Protein AF-A0ABD2N8G8-F1 (afdb_monomer_lite)

Foldseek 3Di:
DEADAQPDDPVRNCVVLVVVLVVLVVVPLPDDDDDDYHLNWQQAADDPDPQGHHGGDPDGGPSNVSVSVSVVVSCPDPDPVVVVVVVVVD

pLDDT: mean 84.97, std 15.22, range [44.62, 97.62]

Organism: NCBI:txid559131

Secondary structure (DSSP, 8-state):
-BPPPTTS-HHHHHHHHHHHHHHHHHH-SSS-----SB--------TT-SS--S---S---HHHHHHHHHHHHHT----HHHHHHHHTT-

Radius of gyration: 15.21 Å; chains: 1; bounding box: 23×29×44 Å

Sequence (90 aa):
AYAPSDDESVGRKQEFYGELEEILTGIGQNREIIMLGDFYARTGWQLNSKVMGPRGEDQVNDNSQRLIHLCEYSLKEATQEAIRILEAKL

InterPro domains:
  IPR036691 Endonuclease/exonuclease/phosphatase superfamily [G3DSA:3.60.10.10] (1-77)

Structure (mmCIF, N/CA/C/O backbone):
data_AF-A0ABD2N8G8-F1
#
_entry.id   AF-A0ABD2N8G8-F1
#
loop_
_atom_site.group_PDB
_atom_site.id
_atom_site.type_symbol
_atom_site.label_atom_id
_atom_site.label_alt_id
_atom_site.label_comp_id
_atom_site.label_asym_id
_atom_site.label_entity_id
_atom_site.label_seq_id
_atom_site.pdbx_PDB_ins_code
_atom_site.Cartn_x
_atom_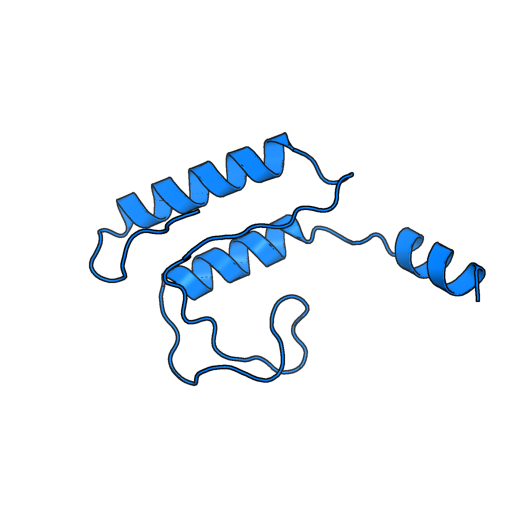site.Cartn_y
_atom_site.Cartn_z
_atom_site.occupancy
_atom_site.B_iso_or_equiv
_atom_site.auth_seq_id
_atom_site.auth_comp_id
_atom_site.auth_asym_id
_atom_site.auth_atom_id
_atom_site.pdbx_PDB_model_num
ATOM 1 N N . ALA A 1 1 ? -10.301 -0.260 -5.436 1.00 82.69 1 ALA A N 1
ATOM 2 C CA . ALA A 1 1 ? -9.214 0.623 -5.899 1.00 82.69 1 ALA A CA 1
ATOM 3 C C . ALA A 1 1 ? -8.583 0.042 -7.164 1.00 82.69 1 ALA A C 1
ATOM 5 O O . ALA A 1 1 ? -8.693 -1.161 -7.370 1.00 82.69 1 ALA A O 1
ATOM 6 N N . TYR A 1 2 ? -7.993 0.871 -8.023 1.00 92.19 2 TYR A N 1
ATOM 7 C CA . TYR A 1 2 ? -7.272 0.417 -9.216 1.00 92.19 2 TYR A CA 1
ATOM 8 C C . TYR A 1 2 ? -5.945 1.171 -9.275 1.00 92.19 2 TYR A C 1
ATOM 10 O O . TYR A 1 2 ? -5.935 2.357 -9.603 1.00 92.19 2 TYR A O 1
ATOM 18 N N . ALA A 1 3 ? -4.865 0.529 -8.833 1.00 96.12 3 ALA A N 1
ATOM 19 C CA . ALA A 1 3 ? -3.564 1.176 -8.732 1.00 96.12 3 ALA A CA 1
ATOM 20 C C . ALA A 1 3 ? -2.919 1.342 -10.115 1.00 96.12 3 ALA A C 1
ATOM 22 O O . ALA A 1 3 ? -3.205 0.565 -11.032 1.00 96.12 3 ALA A O 1
ATOM 23 N N . PRO A 1 4 ? -2.022 2.327 -10.279 1.00 97.31 4 PRO A N 1
ATOM 24 C CA . PRO A 1 4 ? -1.243 2.444 -11.499 1.00 97.31 4 PRO A CA 1
ATOM 25 C C . PRO A 1 4 ? -0.368 1.208 -11.748 1.00 97.31 4 PRO A C 1
ATOM 27 O O . PRO A 1 4 ? 0.139 0.591 -10.808 1.00 97.31 4 PRO A O 1
ATOM 30 N N . SER A 1 5 ? -0.169 0.869 -13.020 1.00 95.69 5 SER A N 1
ATOM 31 C CA . SER A 1 5 ? 0.680 -0.245 -13.445 1.00 95.69 5 SER A CA 1
ATOM 32 C C . SER A 1 5 ? 2.164 -0.002 -13.139 1.00 95.69 5 SER A C 1
ATOM 34 O O . SER A 1 5 ? 2.578 1.101 -12.779 1.00 95.69 5 SER A O 1
ATOM 36 N N . ASP A 1 6 ? 2.995 -1.042 -13.262 1.00 92.62 6 ASP A N 1
ATOM 37 C CA . ASP A 1 6 ? 4.409 -0.955 -12.873 1.00 92.62 6 ASP A CA 1
ATOM 38 C C . ASP A 1 6 ? 5.238 0.009 -13.728 1.00 92.62 6 ASP A C 1
ATOM 40 O O . ASP A 1 6 ? 6.208 0.575 -13.225 1.00 92.62 6 ASP 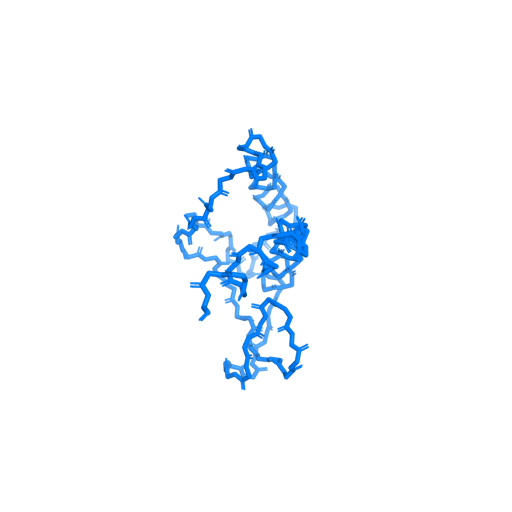A O 1
ATOM 44 N N . ASP A 1 7 ? 4.852 0.202 -14.984 1.00 95.06 7 ASP A N 1
ATOM 45 C CA . ASP A 1 7 ? 5.477 1.104 -15.954 1.00 95.06 7 ASP A CA 1
ATOM 46 C C . ASP A 1 7 ? 5.090 2.577 -15.760 1.00 95.06 7 ASP A C 1
ATOM 48 O O . ASP A 1 7 ? 5.716 3.463 -16.344 1.00 95.06 7 ASP A O 1
ATOM 52 N N . GLU A 1 8 ? 4.091 2.855 -14.922 1.00 97.38 8 GLU A N 1
ATOM 53 C CA . GLU A 1 8 ? 3.678 4.217 -14.617 1.00 97.38 8 GLU A CA 1
ATOM 54 C C . GLU A 1 8 ? 4.712 4.947 -13.743 1.00 97.38 8 GLU A C 1
ATOM 56 O O . GLU A 1 8 ? 5.476 4.349 -12.977 1.00 97.38 8 GLU A O 1
ATOM 61 N N . SER A 1 9 ? 4.724 6.278 -13.841 1.00 97.19 9 SER A N 1
ATOM 62 C CA . SER A 1 9 ? 5.655 7.117 -13.090 1.00 97.19 9 SER A CA 1
ATOM 63 C C . SER A 1 9 ? 5.548 6.923 -11.570 1.00 97.19 9 SER A C 1
ATOM 65 O O . SER A 1 9 ? 4.464 6.798 -10.995 1.00 97.19 9 SER A O 1
ATOM 67 N N . VAL A 1 10 ? 6.699 6.992 -10.892 1.00 95.75 10 VAL A N 1
ATOM 68 C CA . VAL A 1 10 ? 6.786 6.941 -9.421 1.00 95.75 10 VAL A CA 1
ATOM 69 C C . VAL A 1 10 ? 5.894 8.002 -8.773 1.00 95.75 10 VAL A C 1
ATOM 71 O O . VAL A 1 10 ? 5.240 7.715 -7.775 1.00 95.75 10 VAL A O 1
ATOM 74 N N . GLY A 1 11 ? 5.831 9.203 -9.361 1.00 97.62 11 GLY A N 1
ATOM 75 C CA . GLY A 1 11 ? 4.993 10.297 -8.869 1.00 97.62 11 GLY A CA 1
ATOM 76 C C . GLY A 1 11 ? 3.510 9.935 -8.848 1.00 97.62 11 GLY A C 1
ATOM 77 O O . GLY A 1 11 ? 2.854 10.134 -7.833 1.00 97.62 11 GLY A O 1
ATOM 78 N N . ARG A 1 12 ? 3.001 9.309 -9.914 1.00 97.50 12 ARG A N 1
ATOM 79 C CA . ARG A 1 12 ? 1.593 8.903 -9.994 1.00 97.50 12 ARG A CA 1
ATOM 80 C C . ARG A 1 12 ? 1.262 7.720 -9.082 1.00 97.50 12 ARG A C 1
ATOM 82 O O . ARG A 1 12 ? 0.170 7.666 -8.523 1.00 97.50 12 ARG A O 1
ATOM 89 N N . LYS A 1 13 ? 2.204 6.795 -8.864 1.00 96.69 13 LYS A N 1
ATOM 90 C CA . LYS A 1 13 ? 2.060 5.767 -7.815 1.00 96.69 13 LYS A CA 1
ATOM 91 C C . LYS A 1 13 ? 2.020 6.408 -6.428 1.00 96.69 13 LYS A C 1
ATOM 93 O O . LYS A 1 13 ? 1.183 6.047 -5.610 1.00 96.69 13 LYS A O 1
ATOM 98 N N . GLN A 1 14 ? 2.903 7.366 -6.155 1.00 96.19 14 GLN A N 1
ATOM 99 C CA . GLN A 1 14 ? 2.946 8.059 -4.870 1.00 96.19 14 GLN A CA 1
ATOM 100 C C . GLN A 1 14 ? 1.670 8.861 -4.595 1.00 96.19 14 GLN A C 1
ATOM 102 O O . GLN A 1 14 ? 1.162 8.788 -3.483 1.00 96.19 14 GLN A O 1
ATOM 107 N N . GLU A 1 15 ? 1.143 9.561 -5.598 1.00 97.38 15 GLU A N 1
ATOM 108 C CA . GLU A 1 15 ? -0.146 10.256 -5.529 1.00 97.38 15 GLU A CA 1
ATOM 109 C C . GLU A 1 15 ? -1.271 9.281 -5.159 1.00 97.38 15 GLU A C 1
ATOM 111 O O . GLU A 1 15 ? -1.924 9.466 -4.138 1.00 97.38 15 GLU A O 1
ATOM 116 N N . PHE A 1 16 ? -1.409 8.173 -5.896 1.00 96.50 16 PHE A N 1
ATOM 117 C CA . PHE A 1 16 ? -2.437 7.166 -5.625 1.00 96.50 16 PHE A CA 1
ATOM 118 C C . PHE A 1 16 ? -2.376 6.598 -4.196 1.00 96.50 16 PHE A C 1
ATOM 120 O O . PHE A 1 16 ? -3.395 6.528 -3.509 1.00 96.50 16 PHE A O 1
ATOM 127 N N . TYR A 1 17 ? -1.195 6.168 -3.735 1.00 94.69 17 TYR A N 1
ATOM 128 C CA . TYR A 1 17 ? -1.065 5.597 -2.390 1.00 94.69 17 TYR A CA 1
ATOM 129 C C . TYR A 1 17 ? -1.202 6.659 -1.289 1.00 94.69 17 TYR A C 1
ATOM 131 O O . TYR A 1 17 ? -1.694 6.330 -0.213 1.00 94.69 17 TYR A O 1
ATOM 139 N N . GLY A 1 18 ? -0.823 7.912 -1.560 1.00 94.50 18 GLY A N 1
ATOM 140 C CA . GLY A 1 18 ? -1.017 9.033 -0.640 1.00 94.50 18 GLY A CA 1
ATOM 141 C C . GLY A 1 18 ? -2.493 9.394 -0.461 1.00 94.50 18 GLY A C 1
ATOM 142 O O . GLY A 1 18 ? -2.961 9.501 0.669 1.00 94.50 18 GLY A O 1
ATOM 143 N N . GLU A 1 19 ? -3.254 9.492 -1.555 1.00 95.25 19 GLU A N 1
ATOM 144 C CA . GLU A 1 19 ? -4.709 9.699 -1.494 1.00 95.25 19 GLU A CA 1
ATOM 145 C C . GLU A 1 19 ? -5.406 8.552 -0.752 1.00 95.25 19 GLU A C 1
ATOM 147 O O . GLU A 1 19 ? -6.303 8.769 0.066 1.00 95.25 19 GLU A O 1
ATOM 152 N N . LEU A 1 20 ? -4.974 7.312 -1.001 1.00 92.75 20 LEU A N 1
ATOM 153 C CA . LEU A 1 20 ? -5.517 6.148 -0.312 1.00 92.75 20 LEU A CA 1
ATOM 154 C C . LEU A 1 20 ? -5.228 6.191 1.197 1.00 92.75 20 LEU A C 1
ATOM 156 O O . LEU A 1 20 ? -6.121 5.905 1.994 1.00 92.75 20 LEU A O 1
ATOM 160 N N . GLU A 1 21 ? -4.015 6.573 1.598 1.00 91.62 21 GLU A N 1
ATOM 161 C CA . GLU A 1 21 ? -3.647 6.759 3.005 1.00 91.62 21 GLU A CA 1
ATOM 162 C C . GLU A 1 21 ? -4.483 7.853 3.684 1.00 91.62 21 GLU A C 1
ATOM 164 O O . GLU A 1 21 ? -4.950 7.660 4.812 1.00 91.62 21 GLU A O 1
ATOM 169 N N . GLU A 1 22 ? -4.731 8.972 2.999 1.00 91.94 22 GLU A N 1
ATOM 170 C CA . GLU A 1 22 ? -5.574 10.057 3.507 1.00 91.94 22 GLU A CA 1
ATOM 171 C C . GLU A 1 22 ? -7.014 9.581 3.748 1.00 91.94 22 GLU A C 1
ATOM 173 O O . GLU A 1 22 ? -7.572 9.805 4.827 1.00 91.94 22 GLU A O 1
ATOM 178 N N . ILE A 1 23 ? -7.594 8.846 2.790 1.00 90.62 23 ILE A N 1
ATOM 179 C CA . ILE A 1 23 ? -8.940 8.269 2.918 1.00 90.62 23 ILE A CA 1
ATOM 180 C C . ILE A 1 23 ? -9.010 7.315 4.116 1.00 90.62 23 ILE A C 1
ATOM 182 O O . ILE A 1 23 ? -9.926 7.422 4.937 1.00 90.62 23 ILE A O 1
ATOM 186 N N . LEU A 1 24 ? -8.051 6.392 4.242 1.00 87.56 24 LEU A N 1
ATOM 187 C CA . LEU A 1 24 ? -8.015 5.428 5.347 1.00 87.56 24 LEU A CA 1
ATOM 188 C C . LEU A 1 24 ? -7.858 6.125 6.702 1.00 87.56 24 LEU A C 1
ATOM 190 O O . LEU A 1 24 ? -8.552 5.785 7.662 1.00 87.56 24 LEU A O 1
ATOM 194 N N . THR A 1 25 ? -7.005 7.146 6.768 1.00 86.88 25 THR A N 1
ATOM 195 C CA . THR A 1 25 ? -6.814 7.955 7.976 1.00 86.88 25 THR A CA 1
ATOM 196 C C . THR A 1 25 ? -8.097 8.695 8.358 1.00 86.88 25 THR A C 1
ATOM 198 O O . THR A 1 25 ? -8.457 8.725 9.536 1.00 86.88 25 THR A O 1
ATOM 201 N N . GLY A 1 26 ? -8.828 9.232 7.375 1.00 87.69 26 GLY A N 1
ATOM 202 C CA . GLY A 1 26 ? -10.102 9.922 7.583 1.00 87.69 26 GLY A CA 1
ATOM 203 C C . GLY A 1 26 ? -11.235 9.024 8.096 1.00 87.69 26 GLY A C 1
ATOM 204 O O . GLY A 1 26 ? -12.102 9.498 8.831 1.00 87.69 26 GLY A O 1
ATOM 205 N N . ILE A 1 27 ? -11.229 7.726 7.765 1.00 87.38 27 ILE A N 1
ATOM 206 C CA . ILE A 1 27 ? -12.199 6.747 8.298 1.00 87.38 27 ILE A CA 1
ATOM 207 C C . ILE A 1 27 ? -11.951 6.481 9.795 1.00 87.38 27 ILE A C 1
ATOM 209 O O . ILE A 1 27 ? -12.901 6.253 10.553 1.00 87.38 27 ILE A O 1
ATOM 213 N N . GLY A 1 28 ? -10.690 6.555 10.227 1.00 80.19 28 GLY A N 1
ATOM 214 C CA . GLY A 1 28 ? -10.264 6.294 11.599 1.00 80.19 28 GLY A CA 1
ATOM 215 C C . GLY A 1 28 ? -10.151 4.802 11.937 1.00 80.19 28 GLY A C 1
ATOM 216 O O . GLY A 1 28 ? -10.501 3.927 11.154 1.00 80.19 28 GLY A O 1
ATOM 217 N N . GLN A 1 29 ? -9.655 4.509 13.142 1.00 79.25 29 GLN A N 1
ATOM 218 C CA . GLN A 1 29 ? -9.220 3.161 13.554 1.00 79.25 29 GLN A CA 1
ATOM 219 C C . GLN A 1 29 ? -10.317 2.308 14.221 1.00 79.25 29 GLN A C 1
ATOM 221 O O . GLN A 1 29 ? -10.115 1.136 14.511 1.00 79.25 29 GLN A O 1
ATOM 226 N N . ASN A 1 30 ? -11.502 2.873 14.469 1.00 81.31 30 ASN A N 1
ATOM 227 C CA . ASN A 1 30 ? -12.570 2.196 15.223 1.00 81.31 30 ASN A CA 1
ATOM 228 C C . ASN A 1 30 ? -13.488 1.331 14.341 1.00 81.31 30 ASN A C 1
ATOM 230 O O . ASN A 1 30 ? -14.586 0.962 14.763 1.00 81.31 30 ASN A O 1
ATOM 234 N N . ARG A 1 31 ? -13.099 1.081 13.090 1.00 80.88 31 ARG A N 1
ATOM 235 C CA . ARG A 1 31 ? -13.891 0.341 12.108 1.00 80.88 31 ARG A CA 1
ATOM 236 C C . ARG A 1 31 ? -12.995 -0.649 11.391 1.00 80.88 31 ARG A C 1
ATOM 238 O O . ARG A 1 31 ? -11.861 -0.328 11.054 1.00 80.88 31 ARG A O 1
ATOM 245 N N . GLU A 1 32 ? -13.534 -1.825 11.112 1.00 82.81 32 GLU A N 1
ATOM 246 C CA . GLU A 1 32 ? -12.889 -2.755 10.194 1.00 82.81 32 GLU A CA 1
ATOM 247 C C . GLU A 1 32 ? -13.027 -2.226 8.764 1.00 82.81 32 GLU A C 1
ATOM 249 O O . GLU A 1 32 ? -14.111 -1.815 8.340 1.00 82.81 32 GLU A O 1
ATOM 254 N N . ILE A 1 33 ? -11.919 -2.223 8.024 1.00 84.25 33 ILE A N 1
ATOM 255 C CA .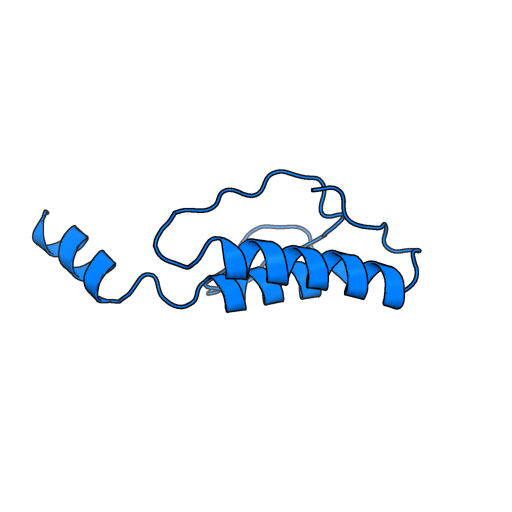 ILE A 1 33 ? -11.869 -1.755 6.640 1.00 84.25 33 ILE A CA 1
ATOM 256 C C . ILE A 1 33 ? -11.509 -2.936 5.749 1.00 84.25 33 ILE A C 1
ATOM 258 O O . ILE A 1 33 ? -10.460 -3.557 5.908 1.00 84.25 33 ILE A O 1
ATOM 262 N N . ILE A 1 34 ? -12.370 -3.214 4.773 1.00 85.94 34 ILE A N 1
ATOM 263 C CA . ILE A 1 34 ? -12.087 -4.164 3.699 1.00 85.94 34 ILE A CA 1
ATOM 264 C C . ILE A 1 34 ? -11.857 -3.359 2.425 1.00 85.94 34 ILE A C 1
ATOM 266 O O . ILE A 1 34 ? -12.763 -2.690 1.927 1.00 85.94 34 ILE A O 1
ATOM 270 N N . MET A 1 35 ? -10.642 -3.435 1.888 1.00 86.94 35 MET A N 1
ATOM 271 C CA . MET A 1 35 ? -10.302 -2.839 0.601 1.00 86.94 35 MET A CA 1
ATOM 272 C C . MET A 1 35 ? -10.369 -3.896 -0.496 1.00 86.94 35 MET A C 1
ATOM 274 O O . MET A 1 35 ? -9.712 -4.929 -0.415 1.00 86.94 35 MET A O 1
ATOM 278 N N . LEU A 1 36 ? -11.142 -3.618 -1.545 1.00 89.69 36 LEU A N 1
ATOM 279 C CA . LEU A 1 36 ? -11.244 -4.469 -2.730 1.00 89.69 36 LEU A CA 1
ATOM 280 C C . LEU A 1 36 ? -10.784 -3.689 -3.955 1.00 89.69 36 LEU A C 1
ATOM 282 O O . LEU A 1 36 ? -11.129 -2.515 -4.132 1.00 89.69 36 LEU A O 1
ATOM 286 N N . GLY A 1 37 ? -9.992 -4.327 -4.807 1.00 92.31 37 GLY A N 1
ATOM 287 C CA . GLY A 1 37 ? -9.410 -3.663 -5.959 1.00 92.31 37 GLY A CA 1
ATOM 288 C C . GLY A 1 37 ? -8.264 -4.428 -6.590 1.00 92.31 37 GLY A C 1
ATOM 289 O O . GLY A 1 37 ? -7.739 -5.365 -5.996 1.00 92.31 37 GLY A O 1
ATOM 290 N N . ASP A 1 38 ? -7.869 -3.974 -7.773 1.00 95.12 38 ASP A N 1
ATOM 291 C CA . ASP A 1 38 ? -6.606 -4.368 -8.379 1.00 95.12 38 ASP A CA 1
ATOM 292 C C . ASP A 1 38 ? -5.541 -3.353 -7.961 1.00 95.12 38 ASP A C 1
ATOM 294 O O . ASP A 1 38 ? -5.544 -2.202 -8.392 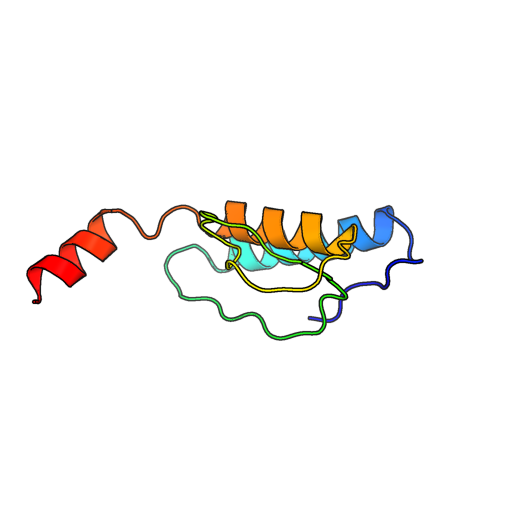1.00 95.12 38 ASP A O 1
ATOM 298 N N . PHE A 1 39 ? -4.659 -3.758 -7.057 1.00 94.50 39 PHE A N 1
ATOM 299 C CA . PHE A 1 39 ? -3.570 -2.905 -6.588 1.00 94.50 39 PHE A CA 1
ATOM 300 C C . PHE A 1 39 ? -2.309 -3.036 -7.441 1.00 94.50 39 PHE A C 1
ATOM 302 O O . PHE A 1 39 ? -1.285 -2.461 -7.079 1.00 94.50 39 PHE A O 1
ATOM 309 N N . TYR A 1 40 ? -2.360 -3.811 -8.532 1.00 95.38 40 TYR A N 1
ATOM 310 C CA . TYR A 1 40 ? -1.216 -4.100 -9.393 1.00 95.38 40 TYR A CA 1
ATOM 311 C C . TYR A 1 40 ? 0.034 -4.472 -8.570 1.00 95.38 40 TYR A C 1
ATOM 313 O O . TYR A 1 40 ? 1.156 -4.056 -8.856 1.00 95.38 40 TYR A O 1
ATOM 321 N N . ALA A 1 41 ? -0.178 -5.198 -7.470 1.00 94.38 41 ALA A N 1
ATOM 322 C CA . ALA A 1 41 ? 0.805 -5.433 -6.425 1.00 94.38 41 ALA A CA 1
ATOM 323 C C . ALA A 1 41 ? 1.098 -6.927 -6.335 1.00 94.38 41 ALA A C 1
ATOM 325 O O . ALA A 1 41 ? 0.231 -7.723 -5.977 1.00 94.38 41 ALA A O 1
ATOM 326 N N . ARG A 1 42 ? 2.342 -7.301 -6.626 1.00 95.44 42 ARG A N 1
ATOM 327 C CA . ARG A 1 42 ? 2.828 -8.672 -6.458 1.00 95.44 42 ARG A CA 1
ATOM 328 C C . ARG A 1 42 ? 3.504 -8.745 -5.102 1.00 95.44 42 ARG A C 1
ATOM 330 O O . ARG A 1 42 ? 4.659 -8.377 -4.961 1.00 95.44 42 ARG A O 1
ATOM 337 N N . THR A 1 43 ? 2.746 -9.091 -4.070 1.00 94.00 43 THR A N 1
ATOM 338 C CA . THR A 1 43 ? 3.185 -8.946 -2.670 1.00 94.00 43 THR A CA 1
ATOM 339 C C . THR A 1 43 ? 4.136 -10.029 -2.190 1.00 94.00 43 THR A C 1
ATOM 341 O O . THR A 1 43 ? 4.840 -9.849 -1.200 1.00 94.00 43 THR A O 1
ATOM 344 N N . GLY A 1 44 ? 4.184 -11.134 -2.922 1.00 95.25 44 GLY A N 1
ATOM 345 C CA . GLY A 1 44 ? 4.971 -12.301 -2.588 1.00 95.25 44 GLY A CA 1
ATOM 346 C C . GLY A 1 44 ? 4.574 -12.928 -1.261 1.00 95.25 44 GLY A C 1
ATOM 347 O O . GLY A 1 44 ? 3.388 -13.011 -0.940 1.00 95.25 44 GLY A O 1
ATOM 348 N N . TRP A 1 45 ? 5.552 -13.424 -0.509 1.00 95.12 45 TRP A N 1
ATOM 349 C CA . TRP A 1 45 ? 5.313 -14.139 0.740 1.00 95.12 45 TRP A CA 1
ATOM 350 C C . TRP A 1 45 ? 6.346 -13.800 1.805 1.00 95.12 45 TRP A C 1
ATOM 352 O O . TRP A 1 45 ? 7.491 -13.462 1.510 1.00 95.12 45 TRP A O 1
ATOM 362 N N . GLN A 1 46 ? 5.939 -13.918 3.067 1.00 93.75 46 GLN A N 1
ATOM 363 C CA . GLN A 1 46 ? 6.825 -13.696 4.198 1.00 93.75 46 GLN A CA 1
ATOM 364 C C . GLN A 1 46 ? 6.437 -14.600 5.368 1.00 93.75 46 GLN A C 1
ATOM 366 O O . GLN A 1 46 ? 5.280 -14.664 5.782 1.00 93.75 46 GLN A O 1
ATOM 371 N N . LEU A 1 47 ? 7.423 -15.297 5.929 1.00 93.06 47 LEU A N 1
ATOM 372 C CA . LEU A 1 47 ? 7.254 -16.003 7.196 1.00 93.06 47 LEU A CA 1
ATOM 373 C C . LEU A 1 47 ? 7.238 -14.9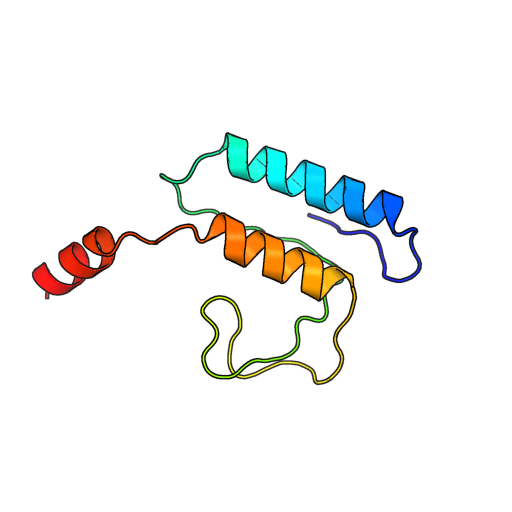89 8.347 1.00 93.06 47 LEU A C 1
ATOM 375 O O . LEU A 1 47 ? 8.047 -14.064 8.366 1.00 93.06 47 LEU A O 1
ATOM 379 N N . ASN A 1 48 ? 6.360 -15.202 9.330 1.00 89.19 48 ASN A N 1
ATOM 380 C CA . ASN A 1 48 ? 6.268 -14.395 10.555 1.00 89.19 48 ASN A CA 1
ATOM 381 C C . ASN A 1 48 ? 5.982 -12.894 10.331 1.00 89.19 48 ASN A C 1
ATOM 383 O O . ASN A 1 48 ? 6.474 -12.056 11.086 1.00 89.19 48 ASN A O 1
ATOM 387 N N . SER A 1 49 ? 5.188 -12.539 9.317 1.00 88.44 49 SER A N 1
ATOM 388 C CA . SER A 1 49 ? 4.730 -11.161 9.103 1.00 88.44 49 SER A CA 1
ATOM 389 C C . SER A 1 49 ? 3.342 -10.928 9.705 1.00 88.44 49 SER A C 1
ATOM 391 O O . SER A 1 49 ? 2.508 -11.829 9.742 1.00 88.44 49 SER A O 1
ATOM 393 N N . LYS A 1 50 ? 3.092 -9.703 10.189 1.00 87.44 50 LYS A N 1
ATOM 394 C CA . LYS A 1 50 ? 1.763 -9.275 10.663 1.00 87.44 50 LYS A CA 1
ATOM 395 C C . LYS A 1 50 ? 0.806 -8.941 9.515 1.00 87.44 50 LYS A C 1
ATOM 397 O O . LYS A 1 50 ? -0.399 -8.903 9.729 1.00 87.44 50 LYS A O 1
ATOM 402 N N . VAL A 1 51 ? 1.350 -8.671 8.328 1.00 90.38 51 VAL A N 1
ATOM 403 C CA . VAL A 1 51 ? 0.601 -8.238 7.136 1.00 90.38 51 VAL A CA 1
ATOM 404 C C . VAL A 1 51 ? 0.570 -9.333 6.081 1.00 90.38 51 VAL A C 1
ATOM 406 O O . VAL A 1 51 ? -0.449 -9.559 5.436 1.00 90.38 51 VAL A O 1
ATOM 409 N N . MET A 1 52 ? 1.697 -10.024 5.918 1.00 92.06 52 MET A N 1
ATOM 410 C CA . MET A 1 52 ? 1.917 -10.992 4.853 1.00 92.06 52 MET A CA 1
ATOM 411 C C . MET A 1 52 ? 1.841 -12.430 5.366 1.00 92.06 52 MET A C 1
ATOM 413 O O . MET A 1 52 ? 2.274 -12.749 6.472 1.00 92.06 52 MET A O 1
ATOM 417 N N . GLY A 1 53 ? 1.301 -13.316 4.532 1.00 92.38 53 GLY A N 1
ATOM 418 C CA . GLY A 1 53 ? 1.247 -14.749 4.805 1.00 92.38 53 GLY A CA 1
ATOM 419 C C . GLY A 1 53 ? 2.465 -15.514 4.267 1.00 92.38 53 GLY A C 1
ATOM 420 O O . GLY A 1 53 ? 3.225 -14.999 3.443 1.00 92.38 53 GLY A O 1
ATOM 421 N N . PRO A 1 54 ? 2.620 -16.793 4.651 1.00 94.62 54 PRO A N 1
ATOM 422 C CA . PRO A 1 54 ? 3.764 -17.622 4.266 1.00 94.62 54 PRO A CA 1
ATOM 423 C C . PRO A 1 54 ? 3.677 -18.192 2.837 1.00 94.62 54 PRO A C 1
ATOM 425 O O . PRO A 1 54 ? 4.465 -19.063 2.485 1.00 94.62 54 PRO A O 1
ATOM 428 N N . ARG A 1 55 ? 2.692 -17.778 2.030 1.00 93.44 55 ARG A N 1
ATOM 429 C CA . ARG A 1 55 ? 2.479 -18.256 0.654 1.00 93.44 55 ARG A CA 1
ATOM 430 C C . ARG A 1 55 ? 2.197 -17.078 -0.262 1.00 93.44 55 ARG A C 1
ATOM 432 O O . ARG A 1 55 ? 1.472 -16.171 0.133 1.00 93.44 55 ARG A O 1
ATOM 439 N N . GLY A 1 56 ? 2.721 -17.140 -1.479 1.00 92.12 56 GLY A N 1
ATOM 440 C CA . GLY A 1 56 ? 2.626 -16.073 -2.465 1.00 92.12 56 GLY A CA 1
ATOM 441 C C . GLY A 1 56 ? 3.640 -16.278 -3.583 1.00 92.12 56 GLY A C 1
ATOM 442 O O . GLY A 1 56 ? 4.325 -17.298 -3.626 1.00 92.12 56 GLY A O 1
ATOM 443 N N . GLU A 1 57 ? 3.704 -15.324 -4.502 1.00 92.38 57 GLU A N 1
ATOM 444 C CA . GLU A 1 57 ? 4.618 -15.364 -5.646 1.00 92.38 57 GLU A CA 1
ATOM 445 C C . GLU A 1 57 ? 6.066 -15.036 -5.244 1.00 92.38 57 GLU A C 1
ATOM 447 O O . GLU A 1 57 ? 6.308 -14.340 -4.265 1.00 92.38 57 GLU A O 1
ATOM 452 N N . ASP A 1 58 ? 7.055 -15.488 -6.015 1.00 92.75 58 ASP A N 1
ATOM 453 C CA . ASP A 1 58 ? 8.459 -15.137 -5.734 1.00 92.75 58 ASP A CA 1
ATOM 454 C C . ASP A 1 58 ? 8.840 -13.742 -6.252 1.00 92.75 58 ASP A C 1
ATOM 456 O O . ASP A 1 58 ? 9.811 -13.135 -5.805 1.00 92.75 58 ASP A O 1
ATOM 460 N N . GLN A 1 59 ? 8.089 -13.229 -7.226 1.00 93.69 59 GLN A N 1
ATOM 461 C CA . GLN A 1 59 ? 8.334 -11.918 -7.813 1.00 93.69 59 GLN A CA 1
ATOM 462 C C . GLN A 1 59 ? 7.560 -10.855 -7.040 1.00 93.69 59 GLN A C 1
ATOM 464 O O . GLN A 1 59 ? 6.353 -10.988 -6.841 1.00 93.69 59 GLN A O 1
ATOM 469 N N . VAL A 1 60 ? 8.258 -9.782 -6.674 1.00 95.12 60 VAL A N 1
ATOM 470 C CA . VAL A 1 60 ? 7.687 -8.616 -5.997 1.00 95.12 60 VAL A CA 1
ATOM 471 C C . VAL A 1 60 ? 7.897 -7.345 -6.810 1.00 95.12 60 VAL A C 1
ATOM 473 O O . VAL A 1 60 ? 8.804 -7.287 -7.641 1.00 95.12 60 VAL A O 1
ATOM 476 N N . ASN A 1 61 ? 7.062 -6.330 -6.590 1.00 94.94 61 ASN A N 1
ATOM 477 C CA . ASN A 1 61 ? 7.139 -5.059 -7.322 1.00 94.94 61 ASN A CA 1
ATOM 478 C C . ASN A 1 61 ? 6.966 -3.818 -6.431 1.00 94.94 61 ASN A C 1
ATOM 480 O O . ASN A 1 61 ? 6.665 -3.929 -5.245 1.00 94.94 61 ASN A O 1
ATOM 484 N N . ASP A 1 62 ? 7.156 -2.621 -6.988 1.00 95.38 62 ASP A N 1
ATOM 485 C CA . ASP A 1 62 ? 7.097 -1.356 -6.231 1.00 95.38 62 ASP A CA 1
ATOM 486 C C . ASP A 1 62 ? 5.733 -1.155 -5.545 1.00 95.38 62 ASP A C 1
ATOM 488 O O . ASP A 1 62 ? 5.663 -0.820 -4.362 1.00 95.38 62 ASP A O 1
ATOM 492 N N . ASN A 1 63 ? 4.644 -1.467 -6.252 1.00 95.88 63 ASN A N 1
ATOM 493 C CA . ASN A 1 63 ? 3.288 -1.394 -5.707 1.00 95.88 63 ASN A CA 1
ATOM 494 C C . ASN A 1 63 ? 3.092 -2.301 -4.485 1.00 95.88 63 ASN A C 1
ATOM 496 O O . ASN A 1 63 ? 2.407 -1.915 -3.537 1.00 95.88 63 ASN A O 1
ATOM 500 N N . SER A 1 64 ? 3.724 -3.480 -4.448 1.00 94.94 64 SER A N 1
ATOM 501 C CA . SER A 1 64 ? 3.663 -4.326 -3.254 1.00 94.94 64 SER A CA 1
ATOM 502 C C . SER A 1 64 ? 4.286 -3.697 -2.022 1.00 94.94 64 SER A C 1
ATOM 504 O O . SER A 1 64 ? 3.694 -3.777 -0.950 1.00 94.94 64 SER A O 1
ATOM 506 N N . GLN A 1 65 ? 5.432 -3.033 -2.163 1.00 94.12 65 GLN A N 1
ATOM 507 C CA . GLN A 1 65 ? 6.097 -2.394 -1.030 1.00 94.12 65 GLN A CA 1
ATOM 508 C C . GLN A 1 65 ? 5.233 -1.259 -0.473 1.00 94.12 65 GLN A C 1
ATOM 510 O O . GLN A 1 65 ? 5.045 -1.165 0.737 1.00 94.12 65 GLN A O 1
ATOM 515 N N . ARG A 1 66 ? 4.632 -0.454 -1.358 1.00 95.25 66 ARG A N 1
ATOM 516 C CA . ARG A 1 66 ? 3.699 0.621 -0.982 1.00 95.25 66 ARG A CA 1
ATOM 517 C C . ARG A 1 66 ? 2.448 0.086 -0.295 1.00 95.25 66 ARG A C 1
ATOM 519 O O . ARG A 1 66 ? 2.042 0.620 0.732 1.00 95.25 66 ARG A O 1
ATOM 526 N N . LEU A 1 67 ? 1.858 -0.984 -0.830 1.00 94.44 67 LEU A N 1
ATOM 527 C CA . LEU A 1 67 ? 0.666 -1.604 -0.256 1.00 94.44 67 LEU A CA 1
ATOM 528 C C . LEU A 1 67 ? 0.949 -2.232 1.114 1.00 94.44 67 LEU A C 1
ATOM 530 O O . LEU A 1 67 ? 0.164 -2.045 2.039 1.00 94.44 67 LEU A O 1
ATOM 534 N N . ILE A 1 68 ? 2.064 -2.951 1.261 1.00 93.69 68 ILE A N 1
ATOM 535 C CA . ILE A 1 68 ? 2.465 -3.539 2.545 1.00 93.69 68 ILE A CA 1
ATOM 536 C C . ILE A 1 68 ? 2.707 -2.429 3.565 1.00 93.69 68 ILE A C 1
ATOM 538 O O . ILE A 1 68 ? 2.166 -2.511 4.662 1.00 93.69 68 ILE A O 1
ATOM 542 N N . HIS A 1 69 ? 3.423 -1.366 3.191 1.00 92.00 69 HIS A N 1
ATOM 543 C CA . HIS A 1 69 ? 3.664 -0.224 4.072 1.00 92.00 69 HIS A CA 1
ATOM 544 C C . HIS A 1 69 ? 2.360 0.445 4.530 1.00 92.00 69 HIS A C 1
ATOM 546 O O . HIS A 1 69 ? 2.175 0.702 5.719 1.00 92.00 69 HIS A O 1
ATOM 552 N N . LEU A 1 70 ? 1.424 0.660 3.600 1.00 90.75 70 LEU A N 1
ATOM 553 C CA . LEU A 1 70 ? 0.096 1.186 3.906 1.00 90.75 70 LEU A CA 1
ATOM 554 C C . LEU A 1 70 ? -0.638 0.297 4.917 1.00 90.75 70 LEU A C 1
ATOM 556 O O . LEU A 1 70 ? -1.217 0.803 5.878 1.00 90.75 70 LEU A O 1
ATOM 560 N N . CYS A 1 71 ? -0.603 -1.023 4.723 1.00 89.69 71 CYS A N 1
ATOM 561 C CA . CYS A 1 71 ? -1.210 -1.981 5.638 1.00 89.69 71 CYS A CA 1
ATOM 562 C C . CYS A 1 71 ? -0.507 -1.992 7.000 1.00 89.69 71 CYS A C 1
ATOM 564 O O . CYS A 1 71 ? -1.189 -1.963 8.013 1.00 89.69 71 CYS A O 1
ATOM 566 N N . GLU A 1 72 ? 0.824 -1.980 7.064 1.00 86.94 72 GLU A N 1
ATOM 567 C CA . GLU A 1 72 ? 1.580 -1.913 8.323 1.00 86.94 72 GLU A CA 1
ATOM 568 C C . GLU A 1 72 ? 1.238 -0.657 9.130 1.00 86.94 72 GLU A C 1
ATOM 570 O O . GLU A 1 72 ? 1.069 -0.728 10.348 1.00 86.94 72 GLU A O 1
ATOM 575 N N . TYR A 1 73 ? 1.098 0.483 8.450 1.00 78.12 73 TYR A N 1
ATOM 576 C CA . TYR A 1 73 ? 0.766 1.753 9.085 1.00 78.12 73 TYR A CA 1
ATOM 577 C C . TYR A 1 73 ? -0.715 1.860 9.470 1.00 78.12 73 TYR A C 1
ATOM 579 O O . TYR A 1 73 ? -1.048 2.453 10.498 1.00 78.12 73 TYR A O 1
ATOM 587 N N . SER A 1 74 ? -1.601 1.254 8.674 1.00 68.50 74 SER A N 1
ATOM 588 C CA . SER A 1 74 ? -3.039 1.174 8.957 1.00 68.50 74 SER A CA 1
ATOM 589 C C . SER A 1 74 ? -3.364 0.136 10.033 1.00 68.50 74 SER A C 1
ATOM 591 O O . SER A 1 74 ? -4.359 0.280 10.729 1.00 68.50 74 SER A O 1
ATOM 593 N N . LEU A 1 75 ? -2.513 -0.876 10.226 1.00 58.53 75 LEU A N 1
ATOM 594 C CA . LEU A 1 75 ? -2.605 -1.887 11.284 1.00 58.53 75 LEU A CA 1
ATOM 595 C C . LEU A 1 75 ? -2.033 -1.388 12.620 1.00 58.53 75 LEU A C 1
ATOM 597 O O . LEU A 1 75 ? -1.454 -2.173 13.378 1.00 58.53 75 LEU A O 1
ATOM 601 N N . LYS A 1 76 ? -2.199 -0.097 12.944 1.00 49.34 76 LYS A N 1
ATOM 602 C CA . LYS A 1 76 ? -1.889 0.431 14.280 1.00 49.34 76 LYS A CA 1
ATOM 603 C C . LYS A 1 76 ? -2.821 -0.210 15.305 1.00 49.34 76 LYS A C 1
ATOM 605 O O . LYS A 1 76 ? -3.895 0.290 15.597 1.00 49.34 76 LYS A O 1
ATOM 610 N N . GLU A 1 77 ? -2.335 -1.341 15.804 1.00 44.62 77 GLU A N 1
ATOM 611 C CA . GLU A 1 77 ? -2.836 -2.190 16.872 1.00 44.62 77 GLU A CA 1
ATOM 612 C C . GLU A 1 77 ? -4.344 -2.469 16.797 1.00 44.62 77 GLU A C 1
ATOM 614 O O . GLU A 1 77 ? -5.174 -1.711 17.298 1.00 44.62 77 GLU A O 1
ATOM 619 N N . ALA A 1 78 ? -4.700 -3.685 16.359 1.00 45.72 78 ALA A N 1
ATOM 620 C CA . ALA A 1 78 ? -5.693 -4.416 17.140 1.00 45.72 78 ALA A CA 1
AT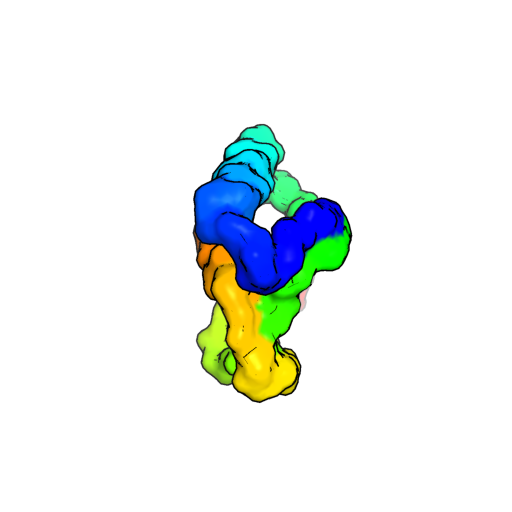OM 621 C C . ALA A 1 78 ? -5.141 -4.426 18.570 1.00 45.72 78 ALA A C 1
ATOM 623 O O . ALA A 1 78 ? -4.213 -5.175 18.877 1.00 45.72 78 ALA A O 1
ATOM 624 N N . THR A 1 79 ? -5.589 -3.458 19.371 1.00 46.88 79 THR A N 1
ATOM 625 C CA . THR A 1 79 ? -5.076 -3.204 20.713 1.00 46.88 79 THR A CA 1
ATOM 626 C C . THR A 1 79 ? -5.030 -4.527 21.454 1.00 46.88 79 THR A C 1
ATOM 628 O O . THR A 1 79 ? -5.940 -5.348 21.323 1.00 46.88 79 THR A O 1
ATOM 631 N N . GLN A 1 80 ? -3.978 -4.746 22.243 1.00 51.66 80 GLN A N 1
ATOM 632 C CA . GLN A 1 80 ? -3.866 -5.911 23.125 1.00 51.66 80 GLN A CA 1
ATOM 633 C C . GLN A 1 80 ? -5.174 -6.170 23.902 1.00 51.66 80 GLN A C 1
ATOM 635 O O . GLN A 1 80 ? -5.501 -7.312 24.205 1.00 51.66 80 GLN A O 1
ATOM 640 N N . GLU A 1 81 ? -5.951 -5.112 24.147 1.00 54.09 81 GLU A N 1
ATOM 641 C CA . GLU A 1 81 ? -7.298 -5.123 24.708 1.00 54.09 81 GLU A CA 1
ATOM 642 C C . GLU A 1 81 ? -8.331 -5.921 23.888 1.00 54.09 81 GLU A C 1
ATOM 644 O O . GLU A 1 81 ? -9.078 -6.706 24.464 1.00 54.09 81 GLU A O 1
ATOM 649 N N . ALA A 1 82 ? -8.362 -5.802 22.557 1.00 50.62 82 ALA A N 1
ATOM 650 C CA . ALA A 1 82 ? -9.280 -6.560 21.701 1.00 50.62 82 ALA A CA 1
ATOM 651 C C . ALA A 1 82 ? -8.994 -8.072 21.751 1.00 50.62 82 ALA A C 1
ATOM 653 O O . ALA A 1 82 ? -9.925 -8.874 21.836 1.00 50.62 82 ALA A O 1
ATOM 654 N N . ILE A 1 83 ? -7.712 -8.454 21.778 1.00 54.41 83 ILE A N 1
ATOM 655 C CA . ILE A 1 83 ? -7.281 -9.852 21.946 1.00 54.41 83 ILE A CA 1
ATOM 656 C C . ILE A 1 83 ? -7.659 -10.353 23.346 1.00 54.41 83 ILE A C 1
ATOM 658 O O . ILE A 1 83 ? -8.266 -11.413 23.474 1.00 54.41 83 ILE A O 1
ATOM 662 N N . ARG A 1 84 ? -7.410 -9.554 24.390 1.00 56.94 84 ARG A N 1
ATOM 663 C CA . ARG A 1 84 ? -7.754 -9.890 25.781 1.00 56.94 84 ARG A CA 1
ATOM 664 C C . ARG A 1 84 ? -9.259 -10.075 25.992 1.00 56.94 84 ARG A C 1
ATOM 666 O O . ARG A 1 84 ? -9.672 -10.965 26.729 1.00 56.94 84 ARG A O 1
ATOM 673 N N . ILE A 1 85 ? -10.084 -9.254 25.340 1.00 58.06 85 ILE A N 1
ATOM 674 C CA . ILE A 1 85 ? -11.551 -9.349 25.386 1.00 58.06 85 ILE A CA 1
ATOM 675 C C . ILE A 1 85 ? -12.051 -10.614 24.678 1.00 58.06 85 ILE A C 1
ATOM 677 O O . ILE A 1 85 ? -13.046 -11.195 25.110 1.00 58.06 85 ILE A O 1
ATOM 681 N N . LEU A 1 86 ? -11.393 -11.039 23.598 1.00 56.72 86 LEU A N 1
ATOM 682 C CA . LEU A 1 86 ? -11.706 -12.289 22.903 1.00 56.72 86 LEU A CA 1
ATOM 683 C C . LEU A 1 86 ? -11.283 -13.514 23.725 1.00 56.72 86 LEU A C 1
ATOM 685 O O . LEU A 1 86 ? -12.066 -14.451 23.848 1.00 56.72 86 LEU A O 1
ATOM 689 N N . GLU A 1 87 ? -10.103 -13.479 24.345 1.00 68.94 87 GLU A N 1
ATOM 690 C CA . GLU A 1 87 ? -9.607 -14.553 25.215 1.00 68.94 87 GLU A CA 1
ATOM 691 C C . GLU A 1 87 ? -10.423 -14.695 26.507 1.00 68.94 87 GLU A C 1
ATOM 693 O O . GLU A 1 87 ? -10.643 -15.808 26.963 1.00 68.94 87 GLU A O 1
ATOM 698 N N . ALA A 1 88 ? -10.934 -13.598 27.075 1.00 66.19 88 ALA A N 1
ATOM 699 C CA . ALA A 1 88 ? -11.790 -13.635 28.266 1.00 66.19 88 ALA A CA 1
ATOM 700 C C . ALA A 1 88 ? -13.234 -14.112 27.992 1.00 66.19 88 ALA A C 1
ATOM 702 O O . ALA A 1 88 ? -14.024 -14.242 28.929 1.00 66.19 88 ALA A O 1
ATOM 703 N N . LYS A 1 89 ? -13.605 -14.311 26.721 1.00 61.62 89 LYS A N 1
ATOM 704 C CA . LYS A 1 89 ? -14.929 -14.798 26.291 1.00 61.62 89 LYS A CA 1
ATOM 705 C C . LYS A 1 89 ? -14.925 -16.271 25.859 1.00 61.62 89 LYS A C 1
ATOM 707 O O . LYS A 1 89 ? -15.985 -16.772 25.478 1.00 61.62 89 LYS A O 1
ATOM 712 N N . LEU A 1 90 ? -13.769 -16.931 25.916 1.00 50.03 90 LEU A N 1
ATOM 713 C CA . LEU A 1 90 ? -13.580 -18.378 25.769 1.00 50.03 90 LEU A CA 1
ATOM 714 C C . LEU A 1 90 ? -13.392 -19.019 27.149 1.00 50.03 90 LEU A C 1
ATOM 716 O O . LEU A 1 90 ? -13.838 -20.178 27.298 1.00 50.03 90 LEU A O 1
#